Protein AF-A0A9D6UUM4-F1 (afdb_monomer_lite)

Foldseek 3Di:
DPPDPDPDPPDPDDPPPDDPDDPFDLVLLLVQLLVQLVLLCVQPPSPVLSVVSVVCSVCVVVCVVPLVVVLVVLVVSLVVLLVVLVVPDDPVNVVVLVVVLCVVCVVVVVPDDPVVSVVVSVVSSSVVSCVVRVHDRNGSVPRD

Secondary structure (DSSP, 8-state):
---SSSSS--S---------S-SS-HHHHHHHHHHHHHHHHHSTT-HHHHHHHHHHHHTHHHHTTSHHHHHHHHHHHHHHHHHHHHHT--HHHHHHHHHHHHHHHTTTTTTS-HHHHHHHHHHHHHHHHHHHTTPPP-SGGG--

Structure (mmCIF, N/CA/C/O backbone):
data_AF-A0A9D6UUM4-F1
#
_entry.id   AF-A0A9D6UUM4-F1
#
loop_
_atom_site.group_PDB
_atom_site.id
_atom_site.type_symbol
_atom_site.label_atom_id
_atom_site.label_alt_id
_atom_site.label_comp_id
_atom_site.label_asym_id
_atom_site.label_entity_id
_atom_site.label_seq_id
_atom_site.pdbx_PDB_ins_code
_atom_site.Cartn_x
_atom_site.Cartn_y
_atom_site.Cartn_z
_atom_site.occupancy
_atom_site.B_iso_or_equiv
_atom_site.auth_seq_id
_atom_site.auth_comp_id
_atom_site.auth_asym_id
_atom_site.auth_atom_id
_atom_site.pdbx_PDB_model_num
ATOM 1 N N . MET A 1 1 ? 28.857 37.166 6.378 1.00 43.59 1 MET A N 1
ATOM 2 C CA . MET A 1 1 ? 28.324 35.805 6.593 1.00 43.59 1 MET A CA 1
ATOM 3 C C . MET A 1 1 ? 26.856 35.936 6.952 1.00 43.59 1 MET A C 1
ATOM 5 O O . MET A 1 1 ? 26.559 36.293 8.083 1.00 43.59 1 MET A O 1
ATOM 9 N N . LYS A 1 2 ? 25.954 35.838 5.971 1.00 46.12 2 LYS A N 1
ATOM 10 C CA . LYS A 1 2 ? 24.531 36.143 6.182 1.00 46.12 2 LYS A CA 1
ATOM 11 C C . LYS A 1 2 ? 23.643 35.487 5.117 1.00 46.12 2 LYS A C 1
ATOM 13 O O . LYS A 1 2 ? 22.805 36.157 4.543 1.00 46.12 2 LYS A O 1
ATOM 18 N N . GLU A 1 3 ? 23.872 34.212 4.795 1.00 39.69 3 GLU A N 1
ATOM 19 C CA . GLU A 1 3 ? 23.159 33.532 3.692 1.00 39.69 3 GLU A CA 1
ATOM 20 C C . GLU A 1 3 ? 22.967 32.021 3.947 1.00 39.69 3 GLU A C 1
ATOM 22 O O . GLU A 1 3 ? 23.258 31.199 3.085 1.00 39.69 3 GLU A O 1
ATOM 27 N N . ALA A 1 4 ? 22.509 31.627 5.143 1.00 39.34 4 ALA A N 1
ATOM 28 C CA . ALA A 1 4 ? 22.281 30.210 5.475 1.00 39.34 4 ALA A CA 1
ATOM 29 C C . ALA A 1 4 ? 20.896 29.896 6.082 1.00 39.34 4 ALA A C 1
ATOM 31 O O . ALA A 1 4 ? 20.718 28.830 6.658 1.00 39.34 4 ALA A O 1
ATOM 32 N N . GLU A 1 5 ? 19.902 30.779 5.933 1.00 41.09 5 GLU A N 1
ATOM 33 C CA . GLU A 1 5 ? 18.554 30.588 6.517 1.00 41.09 5 GLU A CA 1
ATOM 34 C C . GLU A 1 5 ? 17.411 30.640 5.483 1.00 41.09 5 GLU A C 1
ATOM 36 O O . GLU A 1 5 ? 16.268 30.930 5.817 1.00 41.09 5 GLU A O 1
ATOM 41 N N . ALA A 1 6 ? 17.687 30.332 4.211 1.00 39.34 6 ALA A N 1
ATOM 42 C CA . ALA A 1 6 ? 16.692 30.436 3.133 1.00 39.34 6 ALA A CA 1
ATOM 43 C C . ALA A 1 6 ? 16.242 29.095 2.515 1.00 39.34 6 ALA A C 1
ATOM 45 O O . ALA A 1 6 ? 15.696 29.095 1.416 1.00 39.34 6 ALA A O 1
ATOM 46 N N . MET A 1 7 ? 16.446 27.947 3.177 1.00 33.78 7 MET A N 1
ATOM 47 C CA . MET A 1 7 ? 16.010 26.640 2.646 1.00 33.78 7 MET A CA 1
ATOM 48 C C . MET A 1 7 ? 15.411 25.731 3.727 1.00 33.78 7 MET A C 1
ATOM 50 O O . MET A 1 7 ? 15.954 24.679 4.040 1.00 33.78 7 MET A O 1
ATOM 54 N N . ALA A 1 8 ? 14.282 26.136 4.309 1.00 37.94 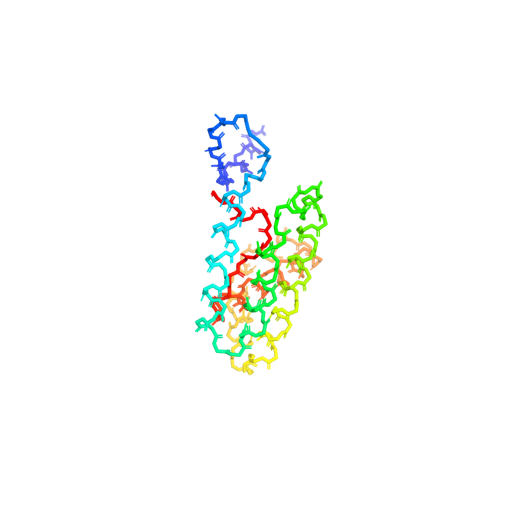8 ALA A N 1
ATOM 55 C CA . ALA A 1 8 ? 13.471 25.260 5.166 1.00 37.94 8 ALA A CA 1
ATOM 56 C C . ALA A 1 8 ? 11.954 25.490 5.011 1.00 37.94 8 ALA A C 1
ATOM 58 O O . ALA A 1 8 ? 11.186 25.133 5.896 1.00 37.94 8 ALA A O 1
ATOM 59 N N . ASN A 1 9 ? 11.504 26.094 3.902 1.00 37.88 9 ASN A N 1
ATOM 60 C CA . ASN A 1 9 ? 10.093 26.445 3.712 1.00 37.88 9 ASN A CA 1
ATOM 61 C C . ASN A 1 9 ? 9.529 25.956 2.370 1.00 37.88 9 ASN A C 1
ATOM 63 O O . ASN A 1 9 ? 9.168 26.752 1.511 1.00 37.88 9 ASN A O 1
ATOM 67 N N . THR A 1 10 ? 9.490 24.639 2.175 1.00 39.19 10 THR A N 1
ATOM 68 C CA . THR A 1 10 ? 8.660 23.970 1.148 1.00 39.19 10 THR A CA 1
ATOM 69 C C . THR A 1 10 ? 8.278 22.562 1.614 1.00 39.19 10 THR A C 1
ATOM 71 O O . THR A 1 10 ? 8.359 21.585 0.877 1.00 39.19 10 THR A O 1
ATOM 74 N N . LEU A 1 11 ? 7.847 22.444 2.869 1.00 41.34 11 LEU A N 1
ATOM 75 C CA . LEU A 1 11 ? 6.998 21.325 3.264 1.00 41.34 11 LEU A CA 1
ATOM 76 C C . LEU A 1 11 ? 5.553 21.816 3.123 1.00 41.34 11 LEU A C 1
ATOM 78 O O . LEU A 1 11 ? 5.242 22.879 3.666 1.00 41.34 11 LEU A O 1
ATOM 82 N N . PRO A 1 12 ? 4.675 21.129 2.375 1.00 40.38 12 PRO A N 1
ATOM 83 C CA . PRO A 1 12 ? 3.262 21.466 2.396 1.00 40.38 12 PRO A CA 1
ATOM 84 C C . PRO A 1 12 ? 2.752 21.279 3.828 1.00 40.38 12 PRO A C 1
ATOM 86 O O . PRO A 1 12 ? 2.729 20.165 4.345 1.00 40.38 12 PRO A O 1
ATOM 89 N N . SER A 1 13 ? 2.379 22.381 4.478 1.00 39.91 13 SER A N 1
ATOM 90 C CA . SER A 1 13 ? 1.632 22.359 5.732 1.00 39.91 13 SER A CA 1
ATOM 91 C C . SER A 1 13 ? 0.278 21.699 5.482 1.00 39.91 13 SER A C 1
ATOM 93 O O . SER A 1 13 ? -0.507 22.248 4.702 1.00 39.91 13 SER A O 1
ATOM 95 N N . PRO A 1 14 ? -0.070 20.591 6.152 1.00 44.88 14 PRO A N 1
ATOM 96 C CA . PRO A 1 14 ? -1.464 20.232 6.255 1.00 44.88 14 PRO A CA 1
ATOM 97 C C . PRO A 1 14 ? -2.100 21.196 7.260 1.00 44.88 14 PRO A C 1
ATOM 99 O O . PRO A 1 14 ? -1.831 21.171 8.462 1.00 44.88 14 PRO A O 1
ATOM 102 N N . ALA A 1 15 ? -2.921 22.107 6.746 1.00 43.00 15 ALA A N 1
ATOM 103 C CA . ALA A 1 15 ? -3.835 22.888 7.557 1.00 43.00 15 ALA A CA 1
ATOM 104 C C . ALA A 1 15 ? -4.904 21.943 8.132 1.00 43.00 15 ALA A C 1
ATOM 106 O O . ALA A 1 15 ? -5.996 21.817 7.586 1.00 43.00 15 ALA A O 1
ATOM 107 N N . HIS A 1 16 ? -4.588 21.252 9.227 1.00 45.94 16 HIS A N 1
ATOM 108 C CA . HIS A 1 16 ? -5.582 20.504 9.987 1.00 45.94 16 HIS A CA 1
ATOM 109 C C . HIS A 1 16 ? -6.300 21.456 10.942 1.00 45.94 16 HIS A C 1
ATOM 111 O O . HIS A 1 16 ? -5.884 21.711 12.075 1.00 45.94 16 HIS A O 1
ATOM 117 N N . SER A 1 17 ? -7.404 22.008 10.448 1.00 46.34 17 SER A N 1
ATOM 118 C CA . SER A 1 17 ? -8.411 22.684 11.254 1.00 46.34 17 SER A CA 1
ATOM 119 C C . SER A 1 17 ? -9.015 21.700 12.259 1.00 46.34 17 SER A C 1
ATOM 121 O O . SER A 1 17 ? -9.874 20.890 11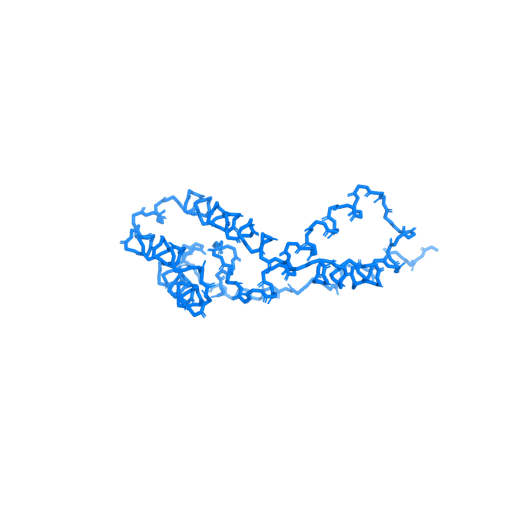.941 1.00 46.34 17 SER A O 1
ATOM 123 N N . ARG A 1 18 ? -8.503 21.792 13.484 1.00 46.72 18 ARG A N 1
ATOM 124 C CA . ARG A 1 18 ? -9.089 21.465 14.790 1.00 46.72 18 ARG A CA 1
ATOM 125 C C . ARG A 1 18 ? -10.570 21.029 14.774 1.00 46.72 18 ARG A C 1
ATOM 127 O O . ARG A 1 18 ? -11.466 21.864 14.861 1.00 46.72 18 ARG A O 1
ATOM 134 N N . ALA A 1 19 ? -10.802 19.722 14.847 1.00 40.47 19 ALA A N 1
ATOM 135 C CA . ALA A 1 19 ? -11.951 19.139 15.535 1.00 40.47 19 ALA A CA 1
ATOM 136 C C . ALA A 1 19 ? -11.397 18.149 16.566 1.00 40.47 19 ALA A C 1
ATOM 138 O O . ALA A 1 19 ? -10.608 17.272 16.229 1.00 40.47 19 ALA A O 1
ATOM 139 N N . GLN A 1 20 ? -11.733 18.346 17.840 1.00 44.28 20 GLN A N 1
ATOM 140 C CA . GLN A 1 20 ? -11.359 17.423 18.910 1.00 44.28 20 GLN A CA 1
ATOM 141 C C . GLN A 1 20 ? -12.187 16.142 18.750 1.00 44.28 20 GLN A C 1
ATOM 143 O O . GLN A 1 20 ? -13.305 16.051 19.245 1.00 44.28 20 GLN A O 1
ATOM 148 N N . GLY A 1 21 ? -11.642 15.191 18.003 1.00 47.56 21 GLY A N 1
ATOM 149 C CA . GLY A 1 21 ? -12.107 13.819 17.856 1.00 47.56 21 GLY A CA 1
ATOM 150 C C . GLY A 1 21 ? -10.887 12.902 17.879 1.00 47.56 21 GLY A C 1
ATOM 151 O O . GLY A 1 21 ? -9.758 13.383 17.761 1.00 47.56 21 GLY A O 1
ATOM 152 N N . SER A 1 22 ? -11.097 11.602 18.085 1.00 55.84 22 SER A N 1
ATOM 153 C CA . SER A 1 22 ? -10.032 10.596 17.969 1.00 55.84 22 SER A CA 1
ATOM 154 C C . SER A 1 22 ? -9.195 10.864 16.703 1.00 55.84 22 SER A C 1
ATOM 156 O O . SER A 1 22 ? -9.795 11.217 15.683 1.00 55.84 22 SER A O 1
ATOM 158 N N . PRO A 1 23 ? -7.852 10.724 16.726 1.00 72.00 23 PRO A N 1
ATOM 159 C CA . PRO A 1 23 ? -6.995 11.034 15.572 1.00 72.00 23 PRO A CA 1
ATOM 160 C C . PRO A 1 23 ? -7.406 10.286 14.294 1.00 72.00 23 PRO A C 1
ATOM 162 O O . PRO A 1 23 ? -7.095 10.737 13.197 1.00 72.00 23 PRO A O 1
ATOM 165 N N . PHE A 1 24 ? -8.159 9.193 14.442 1.00 82.00 24 PHE A N 1
ATOM 166 C CA . PHE A 1 24 ? -8.760 8.424 13.363 1.00 82.00 24 PHE A CA 1
ATOM 167 C C . PHE A 1 24 ? -10.264 8.225 13.637 1.00 82.00 24 PHE A C 1
ATOM 169 O O . PHE A 1 24 ? -10.636 7.298 14.360 1.00 82.00 24 PHE A O 1
ATOM 176 N N . PRO A 1 25 ? -11.155 9.098 13.126 1.00 88.88 25 PRO A N 1
ATOM 177 C CA . PRO A 1 25 ? -12.598 8.896 13.234 1.00 88.88 25 PRO A CA 1
ATOM 178 C C . PRO A 1 25 ? -13.017 7.616 12.503 1.00 88.88 25 PRO A C 1
ATOM 180 O O . PRO A 1 25 ? -12.610 7.409 11.361 1.00 88.88 25 PRO A O 1
ATOM 183 N N . LEU A 1 26 ? -13.865 6.794 13.132 1.00 89.75 26 LEU A N 1
ATOM 184 C CA . LEU A 1 26 ? -14.354 5.524 12.574 1.00 89.75 26 LEU A CA 1
ATOM 185 C C . LEU A 1 26 ? -14.871 5.673 11.137 1.00 89.75 26 LEU A C 1
ATOM 187 O O . LEU A 1 26 ? -14.443 4.943 10.249 1.00 89.75 26 LEU A O 1
ATOM 191 N N . GLU A 1 27 ? -15.734 6.661 10.906 1.00 90.56 27 GLU A N 1
ATOM 192 C CA . GLU A 1 27 ? -16.328 6.940 9.593 1.00 90.56 27 GLU A CA 1
ATOM 193 C C . GLU A 1 27 ? -15.260 7.276 8.539 1.00 90.56 27 GLU A C 1
ATOM 195 O O . GLU A 1 27 ? -15.321 6.798 7.407 1.00 90.56 27 GLU A O 1
ATOM 200 N N . SER A 1 28 ? -14.241 8.060 8.913 1.00 91.44 28 SER A N 1
ATOM 201 C CA . SER A 1 28 ? -13.137 8.427 8.018 1.00 91.44 28 SER A CA 1
ATOM 202 C C . SER A 1 28 ? -12.261 7.224 7.674 1.00 91.44 28 SER A C 1
ATOM 204 O O . SER A 1 28 ? -11.864 7.067 6.519 1.00 91.44 28 SER A O 1
ATOM 206 N N . VAL A 1 29 ? -11.982 6.363 8.658 1.00 92.38 29 VAL A N 1
ATOM 207 C CA . VAL A 1 29 ? -11.208 5.127 8.471 1.00 92.38 29 VAL A CA 1
ATOM 208 C C . VAL A 1 29 ? -11.977 4.170 7.565 1.00 92.38 29 VAL A C 1
ATOM 210 O O . VAL A 1 29 ? -11.434 3.716 6.561 1.00 92.38 29 VAL A O 1
ATOM 213 N N . ARG A 1 30 ? -13.257 3.922 7.865 1.00 94.06 30 ARG A N 1
ATOM 214 C CA . ARG A 1 30 ? -14.142 3.070 7.063 1.00 94.06 30 ARG A CA 1
ATOM 215 C C . ARG A 1 30 ? -14.206 3.561 5.616 1.00 94.06 30 ARG A C 1
ATOM 217 O O . ARG A 1 30 ? -13.889 2.799 4.710 1.00 94.06 30 ARG A O 1
ATOM 224 N N . ALA A 1 31 ? -14.488 4.846 5.397 1.00 94.06 31 ALA A N 1
ATOM 225 C CA . ALA A 1 31 ? -14.552 5.425 4.055 1.00 94.06 31 ALA A CA 1
ATOM 226 C C . ALA A 1 31 ? -13.209 5.353 3.303 1.00 94.06 31 ALA A C 1
ATOM 228 O O . ALA A 1 31 ? -13.184 5.170 2.084 1.00 94.06 31 ALA A O 1
ATOM 229 N N . HIS A 1 32 ? -12.078 5.508 4.000 1.00 93.81 32 HIS A N 1
ATOM 230 C CA . HIS A 1 32 ? -10.752 5.344 3.402 1.00 93.81 32 HIS A CA 1
ATOM 231 C C . HIS A 1 32 ? -10.525 3.900 2.934 1.00 93.81 32 HIS A C 1
ATOM 233 O O . HIS A 1 32 ? -10.162 3.689 1.775 1.00 93.81 32 HIS A O 1
ATOM 239 N N . LEU A 1 33 ? -10.806 2.919 3.795 1.00 94.12 33 LEU A N 1
ATOM 240 C CA . LEU A 1 33 ? -10.658 1.501 3.473 1.00 94.12 33 LEU A CA 1
ATOM 241 C C . LEU A 1 33 ? -11.629 1.052 2.373 1.00 94.12 33 LEU A C 1
ATOM 243 O O . LEU A 1 33 ? -11.233 0.298 1.491 1.00 94.12 33 LEU A O 1
ATOM 247 N N . GLU A 1 34 ? -12.868 1.549 2.358 1.00 95.38 34 GLU A N 1
ATOM 248 C CA . GLU A 1 34 ? -13.849 1.255 1.303 1.00 95.38 34 GLU A CA 1
ATOM 249 C C . GLU A 1 34 ? -13.380 1.757 -0.067 1.00 95.38 34 GLU A C 1
ATOM 251 O O . GLU A 1 34 ? -13.435 1.020 -1.056 1.00 95.38 34 GLU A O 1
ATOM 256 N N . ARG A 1 35 ? -12.852 2.989 -0.133 1.00 94.69 35 ARG A N 1
ATOM 257 C CA . ARG A 1 35 ? -12.247 3.525 -1.363 1.00 94.69 35 ARG A CA 1
ATOM 258 C C . ARG A 1 35 ? -11.056 2.688 -1.811 1.00 94.69 35 ARG A C 1
ATOM 260 O O . ARG A 1 35 ? -10.918 2.419 -3.004 1.00 94.69 35 ARG A O 1
ATOM 267 N N . ALA A 1 36 ? -10.213 2.264 -0.872 1.00 93.62 36 ALA A N 1
ATOM 268 C CA . ALA A 1 36 ? -9.076 1.415 -1.182 1.00 93.62 36 ALA A CA 1
ATOM 269 C C . ALA A 1 36 ? -9.512 0.033 -1.694 1.00 93.62 36 ALA A C 1
ATOM 271 O O . ALA A 1 36 ? -9.033 -0.407 -2.735 1.00 93.62 36 ALA A O 1
ATOM 272 N N . ALA A 1 37 ? -10.474 -0.621 -1.041 1.00 94.81 37 ALA A N 1
ATOM 273 C CA . ALA A 1 37 ? -11.022 -1.898 -1.490 1.00 94.81 37 ALA A CA 1
ATOM 274 C C . ALA A 1 37 ? -11.650 -1.787 -2.889 1.00 94.81 37 ALA A C 1
ATOM 276 O O . ALA A 1 37 ? -11.459 -2.669 -3.723 1.00 94.81 37 ALA A O 1
ATOM 277 N N . ALA A 1 38 ? -12.360 -0.693 -3.184 1.00 94.00 38 ALA A N 1
ATOM 278 C CA . ALA A 1 38 ? -12.909 -0.442 -4.515 1.00 94.00 38 ALA A CA 1
ATOM 279 C C . ALA A 1 38 ? -11.810 -0.282 -5.580 1.00 94.00 38 ALA A C 1
ATOM 281 O O . ALA A 1 38 ? -11.913 -0.870 -6.657 1.00 94.00 38 ALA A O 1
ATOM 282 N N . ALA A 1 39 ? -10.740 0.459 -5.273 1.00 92.50 39 ALA A N 1
ATOM 283 C CA . ALA A 1 39 ? -9.591 0.598 -6.166 1.00 92.50 39 ALA A CA 1
ATOM 284 C C . ALA A 1 39 ? -8.880 -0.747 -6.400 1.00 92.50 39 ALA A C 1
ATOM 286 O O . ALA A 1 39 ? -8.542 -1.066 -7.537 1.00 92.50 39 ALA A O 1
ATOM 287 N N . LEU A 1 40 ? -8.727 -1.570 -5.356 1.00 93.69 40 LEU A N 1
ATOM 288 C CA . LEU A 1 40 ? -8.142 -2.909 -5.469 1.00 93.69 40 LEU A CA 1
ATOM 289 C C . LEU A 1 40 ? -9.002 -3.856 -6.309 1.00 93.69 40 LEU A C 1
ATOM 291 O O . LEU A 1 40 ? -8.453 -4.590 -7.119 1.00 93.69 40 LEU A O 1
ATOM 295 N N . ARG A 1 41 ? -10.337 -3.803 -6.198 1.00 93.19 41 ARG A N 1
ATOM 296 C CA . ARG A 1 41 ? -11.235 -4.591 -7.069 1.00 93.19 41 ARG A CA 1
ATOM 297 C C . ARG A 1 41 ? -11.140 -4.193 -8.538 1.00 93.19 41 ARG A C 1
ATOM 299 O O . ARG A 1 41 ? -11.355 -5.028 -9.409 1.00 93.19 41 ARG A O 1
ATOM 306 N N . ALA A 1 42 ? -10.860 -2.923 -8.818 1.00 90.56 42 ALA A N 1
ATOM 307 C CA . ALA A 1 42 ? -10.661 -2.442 -10.181 1.00 90.56 42 ALA A CA 1
ATOM 308 C C . ALA A 1 42 ? -9.270 -2.797 -10.740 1.00 90.56 42 ALA A C 1
ATOM 310 O O . ALA A 1 42 ? -9.079 -2.763 -11.957 1.00 90.56 42 ALA A O 1
ATOM 311 N N . ALA A 1 43 ? -8.307 -3.132 -9.875 1.00 88.75 43 ALA A N 1
ATOM 312 C CA . ALA A 1 43 ? -6.955 -3.509 -10.258 1.00 88.75 43 ALA A CA 1
ATOM 313 C C . ALA A 1 43 ? -6.868 -5.034 -10.489 1.00 88.75 43 ALA A C 1
ATOM 315 O O . ALA A 1 43 ? -7.004 -5.810 -9.541 1.00 88.75 43 ALA A O 1
ATOM 316 N N . PRO A 1 44 ? -6.614 -5.499 -11.727 1.00 88.19 44 PRO A N 1
ATOM 317 C CA . PRO A 1 44 ? -6.623 -6.926 -12.034 1.00 88.19 44 PRO A CA 1
ATOM 318 C C . PRO A 1 44 ? -5.548 -7.675 -11.244 1.00 88.19 44 PRO A C 1
ATOM 320 O O . PRO A 1 44 ? -4.380 -7.276 -11.225 1.00 88.19 44 PRO A O 1
ATOM 323 N N . GLY A 1 45 ? -5.920 -8.788 -10.616 1.00 89.44 45 GLY A N 1
ATOM 324 C CA . GLY A 1 45 ? -5.013 -9.613 -9.824 1.00 89.44 45 GLY A CA 1
ATOM 325 C C . GLY A 1 45 ? -4.717 -9.076 -8.415 1.00 89.44 45 GLY A C 1
ATOM 326 O O . GLY A 1 45 ? -3.730 -9.517 -7.824 1.00 89.44 45 GLY A O 1
ATOM 327 N N . PHE A 1 46 ? -5.488 -8.109 -7.911 1.00 93.06 46 PHE A N 1
ATOM 328 C CA . PHE A 1 46 ? -5.445 -7.638 -6.519 1.00 93.06 46 PHE A CA 1
ATOM 329 C C . PHE A 1 46 ? -6.759 -7.910 -5.759 1.00 93.06 46 PHE A C 1
ATOM 331 O O . PHE A 1 46 ? -6.979 -7.363 -4.677 1.00 93.06 46 PHE A O 1
ATOM 338 N N . GLU A 1 47 ? -7.619 -8.775 -6.296 1.00 92.75 47 GLU A N 1
ATOM 339 C CA . GLU A 1 47 ? -8.944 -9.100 -5.764 1.00 92.75 47 GLU A CA 1
ATOM 340 C C . GLU A 1 47 ? -8.856 -9.661 -4.336 1.00 92.75 47 GLU A C 1
ATOM 342 O O . GLU A 1 47 ? -9.550 -9.174 -3.445 1.00 92.75 47 GLU A O 1
ATOM 347 N N . ASP A 1 48 ? -7.908 -10.571 -4.078 1.00 94.00 48 ASP A N 1
ATOM 348 C CA . ASP A 1 48 ? -7.676 -11.147 -2.744 1.00 94.00 48 ASP A CA 1
ATOM 349 C C . ASP A 1 48 ? -7.329 -10.082 -1.684 1.00 94.00 48 ASP A C 1
ATOM 351 O O . ASP A 1 48 ? -7.686 -10.199 -0.506 1.00 94.00 48 ASP A O 1
ATOM 355 N N . PHE A 1 49 ? -6.635 -9.011 -2.087 1.00 94.38 49 PHE A N 1
ATOM 356 C CA . PHE A 1 49 ? -6.341 -7.890 -1.192 1.00 94.38 49 PHE A CA 1
ATOM 357 C C . PHE A 1 49 ? -7.582 -7.045 -0.941 1.00 94.38 49 PHE A C 1
ATOM 359 O O . PHE A 1 49 ? -7.771 -6.575 0.179 1.00 94.38 49 PHE A O 1
ATOM 366 N N . ALA A 1 50 ? -8.447 -6.874 -1.942 1.00 9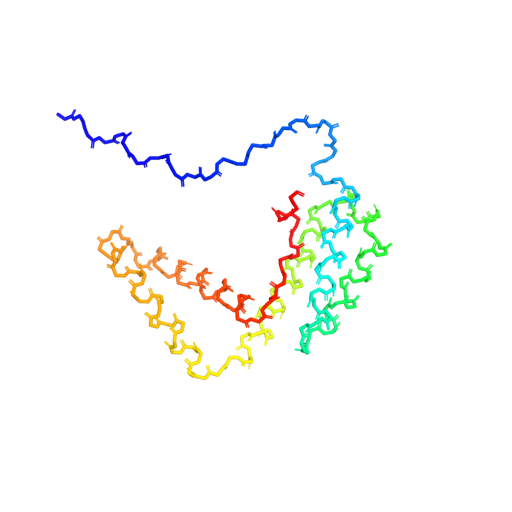4.62 50 ALA A N 1
ATOM 367 C CA . ALA A 1 50 ? -9.707 -6.175 -1.749 1.00 94.62 50 ALA A CA 1
ATOM 368 C C . ALA A 1 50 ? -10.626 -6.911 -0.765 1.00 94.62 50 ALA A C 1
ATOM 370 O O . ALA A 1 50 ? -11.266 -6.267 0.070 1.00 94.62 50 ALA A O 1
ATOM 371 N N . ASP A 1 51 ? -10.664 -8.242 -0.827 1.00 95.62 51 ASP A N 1
ATOM 372 C CA . ASP A 1 51 ? -11.414 -9.065 0.123 1.00 95.62 51 ASP A CA 1
ATOM 373 C C . ASP A 1 51 ? -10.794 -9.014 1.523 1.00 95.62 51 ASP A C 1
ATOM 375 O O . ASP A 1 51 ? -11.508 -8.816 2.504 1.00 95.62 51 ASP A O 1
ATOM 379 N N . SER A 1 52 ? -9.461 -9.044 1.623 1.00 95.38 52 SER A N 1
ATOM 380 C CA . SER A 1 52 ? -8.751 -8.857 2.898 1.00 95.38 52 SER A CA 1
ATOM 381 C C . SER A 1 52 ? -9.043 -7.496 3.541 1.00 95.38 52 SER A C 1
ATOM 383 O O . SER A 1 52 ? -9.257 -7.410 4.747 1.00 95.38 52 SER A O 1
ATOM 385 N N . VAL A 1 53 ? -9.076 -6.417 2.752 1.00 95.06 53 VAL A N 1
ATOM 386 C CA . VAL A 1 53 ? -9.455 -5.081 3.244 1.00 95.06 53 VAL A CA 1
ATOM 387 C C . VAL A 1 53 ? -10.937 -5.042 3.621 1.00 95.06 53 VAL A C 1
ATOM 389 O O . VAL A 1 53 ? -11.299 -4.366 4.579 1.00 95.06 53 VAL A O 1
ATOM 392 N N . SER A 1 54 ? -11.792 -5.795 2.927 1.00 95.69 54 SER A N 1
ATOM 393 C CA . SER A 1 54 ? -13.219 -5.885 3.256 1.00 95.69 54 SER A CA 1
ATOM 394 C C . SER A 1 54 ? -13.461 -6.572 4.606 1.00 95.69 54 SER A C 1
ATOM 396 O O . SER A 1 54 ? -14.228 -6.036 5.399 1.00 95.69 54 SER A O 1
ATOM 398 N N . ASP A 1 55 ? -12.731 -7.647 4.932 1.00 95.50 55 ASP A N 1
ATOM 399 C CA . ASP A 1 55 ? -12.756 -8.259 6.280 1.00 95.50 55 ASP A CA 1
ATOM 400 C C . ASP A 1 55 ? -12.329 -7.255 7.365 1.00 95.50 55 ASP A C 1
ATOM 402 O O . ASP A 1 55 ? -12.939 -7.162 8.433 1.00 95.50 55 ASP A O 1
ATOM 406 N N . LEU A 1 56 ? -11.304 -6.441 7.078 1.00 93.69 56 LEU A N 1
ATOM 407 C CA . LEU A 1 56 ? -10.860 -5.396 8.003 1.00 93.69 56 LEU A CA 1
ATOM 408 C C . LEU A 1 56 ? -11.922 -4.309 8.204 1.00 93.69 56 LEU A C 1
ATOM 410 O O . LEU A 1 56 ? -12.054 -3.817 9.321 1.00 93.69 56 LEU A O 1
ATOM 414 N N . ILE A 1 57 ? -12.684 -3.950 7.164 1.00 94.31 57 ILE A N 1
ATOM 415 C CA . ILE A 1 57 ? -13.793 -2.986 7.254 1.00 94.31 57 ILE A CA 1
ATOM 416 C C . ILE A 1 57 ? -14.909 -3.512 8.160 1.00 94.31 57 ILE A C 1
ATOM 418 O O . ILE A 1 57 ? -15.454 -2.746 8.953 1.00 94.31 57 ILE A O 1
ATOM 422 N N . GLU A 1 58 ? -15.248 -4.800 8.085 1.00 94.62 58 GLU A N 1
ATOM 423 C CA . GLU A 1 58 ? -16.283 -5.395 8.946 1.00 94.62 58 GLU A CA 1
ATOM 424 C C . GLU A 1 58 ? -15.897 -5.366 10.429 1.00 94.62 58 GLU A C 1
ATOM 426 O O . GLU A 1 58 ? -16.759 -5.261 11.297 1.00 94.62 58 GLU A O 1
ATOM 431 N N . ARG A 1 59 ? -14.594 -5.401 10.719 1.00 93.69 59 ARG A N 1
ATOM 432 C CA . ARG A 1 59 ? -14.033 -5.471 12.077 1.00 93.69 59 ARG A CA 1
ATOM 433 C C . ARG A 1 59 ? -13.409 -4.154 12.535 1.00 93.69 59 ARG A C 1
ATOM 435 O O . ARG A 1 59 ? -12.780 -4.103 13.590 1.00 93.69 59 ARG A O 1
ATOM 442 N N . VAL A 1 60 ? -13.542 -3.090 11.743 1.00 91.75 60 VAL A N 1
ATOM 443 C CA . VAL A 1 60 ? -12.823 -1.823 11.948 1.00 91.75 60 VAL A CA 1
ATOM 444 C C . VAL A 1 60 ? -13.185 -1.160 13.278 1.00 91.75 60 VAL A C 1
ATOM 446 O O . VAL A 1 60 ? -12.332 -0.534 13.896 1.00 91.75 60 VAL A O 1
ATOM 449 N N . GLU A 1 61 ? -14.422 -1.340 13.746 1.00 90.69 61 GLU A N 1
ATOM 450 C CA . GLU A 1 61 ? -14.897 -0.819 15.033 1.00 90.69 61 GLU A CA 1
ATOM 451 C C . GLU A 1 61 ? -14.129 -1.427 16.207 1.00 90.69 61 GLU A C 1
ATOM 453 O O . GLU A 1 61 ? -13.637 -0.694 17.065 1.00 90.69 61 GLU A O 1
ATOM 458 N N . ASP A 1 62 ? -13.938 -2.747 16.199 1.00 91.06 62 ASP A N 1
ATOM 459 C CA . ASP A 1 62 ? -13.148 -3.439 17.216 1.00 91.06 62 ASP A CA 1
ATOM 460 C C . ASP A 1 62 ? -11.657 -3.095 17.089 1.00 91.06 62 ASP A C 1
ATOM 462 O O . ASP A 1 62 ? -10.987 -2.815 18.084 1.00 91.06 62 ASP A O 1
ATOM 466 N N . LEU A 1 63 ? -11.137 -3.072 15.856 1.00 89.12 63 LEU A N 1
ATOM 467 C CA . LEU A 1 63 ? -9.717 -2.843 15.568 1.00 89.12 63 LEU A CA 1
ATOM 468 C C . LEU A 1 63 ? -9.261 -1.411 15.849 1.00 89.12 63 LEU A C 1
ATOM 470 O O . LEU A 1 63 ? -8.097 -1.201 16.171 1.00 89.12 63 LEU A O 1
ATOM 474 N N . LEU A 1 64 ? -10.159 -0.428 15.788 1.00 88.06 64 LEU A N 1
ATOM 475 C CA . LEU A 1 64 ? -9.853 0.948 16.179 1.00 88.06 64 LEU A CA 1
ATOM 476 C C . LEU A 1 64 ? -9.664 1.124 17.690 1.00 88.06 64 LEU A C 1
ATOM 478 O O . LEU A 1 64 ? -9.211 2.189 18.111 1.00 88.06 64 LEU A O 1
ATOM 482 N N . SER A 1 65 ? -9.940 0.096 18.500 1.00 89.38 65 SER A N 1
ATOM 483 C CA . SER A 1 65 ? -9.513 0.077 19.905 1.00 89.38 65 SER A CA 1
ATOM 484 C C . SER A 1 65 ? -7.983 0.096 20.040 1.00 89.38 65 SER A C 1
ATOM 486 O O . SER A 1 65 ? -7.474 0.651 21.013 1.00 89.38 65 SER A O 1
ATOM 488 N N . ASP A 1 66 ? -7.257 -0.448 19.051 1.00 90.25 66 ASP A N 1
ATOM 489 C CA . ASP A 1 66 ? -5.803 -0.313 18.892 1.00 90.25 66 ASP A CA 1
ATOM 490 C C . ASP A 1 66 ? -5.454 0.134 17.453 1.00 90.25 66 ASP A C 1
ATOM 492 O O . ASP A 1 66 ? -5.153 -0.682 16.571 1.00 90.25 66 ASP A O 1
ATOM 496 N N . PRO A 1 67 ? -5.462 1.454 17.189 1.00 88.50 67 PRO A N 1
ATOM 497 C CA . PRO A 1 67 ? -5.159 1.993 15.866 1.00 88.50 67 PRO A CA 1
ATOM 498 C C . PRO A 1 67 ? -3.749 1.654 15.372 1.00 88.50 67 PRO A C 1
ATOM 500 O O . PRO A 1 67 ? -3.522 1.597 14.165 1.00 88.50 67 PRO A O 1
ATOM 503 N N . GLN A 1 68 ? -2.794 1.435 16.282 1.00 89.94 68 GLN A N 1
ATOM 504 C CA . GLN A 1 68 ? -1.426 1.085 15.912 1.00 89.94 68 GLN A CA 1
ATOM 505 C C . GLN A 1 68 ? -1.367 -0.351 15.387 1.00 89.94 68 GLN A C 1
ATOM 507 O O . GLN A 1 68 ? -0.642 -0.636 14.432 1.00 89.94 68 GLN A O 1
ATOM 512 N N . GLU A 1 69 ? -2.111 -1.272 15.995 1.00 91.19 69 GLU A N 1
ATOM 513 C CA . GLU A 1 69 ? -2.234 -2.636 15.486 1.00 91.19 69 GLU A CA 1
ATOM 514 C C . GLU A 1 69 ? -2.944 -2.664 14.125 1.00 91.19 69 GLU A C 1
ATOM 516 O O . GLU A 1 69 ? -2.485 -3.349 13.205 1.00 91.19 69 GLU A O 1
ATOM 521 N N . LEU A 1 70 ? -4.015 -1.879 13.963 1.00 91.56 70 LEU A N 1
ATOM 522 C CA . LEU A 1 70 ? -4.703 -1.735 12.679 1.00 91.56 70 LEU A CA 1
ATOM 523 C C . LEU A 1 70 ? -3.751 -1.221 11.587 1.00 91.56 70 LEU A C 1
ATOM 525 O O . LEU A 1 70 ? -3.657 -1.837 10.525 1.00 91.56 70 LEU A O 1
ATOM 529 N N . ASP A 1 71 ? -2.999 -0.150 11.851 1.00 92.50 71 ASP A N 1
ATOM 530 C CA . ASP A 1 71 ? -2.041 0.404 10.887 1.00 92.50 71 ASP A CA 1
ATOM 531 C C . ASP A 1 71 ? -0.917 -0.584 10.534 1.00 92.50 71 ASP A C 1
ATOM 533 O O . ASP A 1 71 ? -0.552 -0.715 9.365 1.00 92.50 71 ASP A O 1
ATOM 537 N N . GLN A 1 72 ? -0.417 -1.359 11.502 1.00 92.81 72 GLN A N 1
ATOM 538 C CA . GLN A 1 72 ? 0.575 -2.408 11.237 1.00 92.81 72 GLN A CA 1
ATOM 539 C C . GLN A 1 72 ? 0.027 -3.496 10.307 1.00 92.81 72 GLN A C 1
ATOM 541 O O . GLN A 1 72 ? 0.727 -3.942 9.395 1.00 92.81 72 GLN A O 1
ATOM 546 N N . ARG A 1 73 ? -1.229 -3.918 10.505 1.00 93.50 73 ARG A N 1
ATOM 547 C CA . ARG A 1 73 ? -1.891 -4.897 9.627 1.00 93.50 73 ARG A CA 1
ATOM 548 C C . ARG A 1 73 ? -2.077 -4.341 8.214 1.00 93.50 73 ARG A C 1
ATOM 550 O O . ARG A 1 73 ? -1.808 -5.054 7.248 1.00 93.50 73 ARG A O 1
ATOM 557 N N . LEU A 1 74 ? -2.479 -3.075 8.094 1.00 93.81 74 LEU A N 1
ATOM 558 C CA . LEU A 1 74 ? -2.629 -2.380 6.811 1.00 93.81 74 LEU A CA 1
ATOM 559 C C . LEU A 1 74 ? -1.280 -2.240 6.094 1.00 93.81 74 LEU A C 1
ATOM 561 O O . LEU A 1 74 ? -1.171 -2.605 4.927 1.00 93.81 74 LEU A O 1
ATOM 565 N N . THR A 1 75 ? -0.228 -1.845 6.812 1.00 91.12 75 THR A N 1
ATOM 566 C CA . THR A 1 75 ? 1.145 -1.764 6.288 1.00 91.12 75 THR A CA 1
ATOM 567 C C . THR A 1 75 ? 1.655 -3.131 5.818 1.00 91.12 75 THR A C 1
ATOM 569 O O . THR A 1 75 ? 2.330 -3.240 4.796 1.00 91.12 75 THR A O 1
ATOM 572 N N . ALA A 1 76 ? 1.316 -4.212 6.528 1.00 93.44 76 ALA A N 1
ATOM 573 C CA . ALA A 1 76 ? 1.686 -5.562 6.109 1.00 93.44 76 ALA A CA 1
ATOM 574 C C . ALA A 1 76 ? 0.955 -6.005 4.827 1.00 93.44 76 ALA A C 1
ATOM 576 O O . ALA A 1 76 ? 1.530 -6.733 4.016 1.00 93.44 76 ALA A O 1
ATOM 577 N N . LEU A 1 77 ? -0.300 -5.584 4.628 1.00 94.12 77 LEU A N 1
ATOM 578 C CA . LEU A 1 77 ? -1.012 -5.796 3.363 1.00 94.12 77 LEU A CA 1
ATOM 579 C C . LEU A 1 77 ? -0.382 -4.977 2.233 1.00 94.12 77 LEU A C 1
ATOM 581 O O . LEU A 1 77 ? -0.152 -5.522 1.156 1.00 94.12 77 LEU A O 1
ATOM 585 N N . GLU A 1 78 ? -0.024 -3.722 2.496 1.00 91.62 78 GLU A N 1
ATOM 586 C CA . GLU A 1 78 ? 0.693 -2.864 1.549 1.00 91.62 78 GLU A CA 1
ATOM 587 C C . GLU A 1 78 ? 2.030 -3.473 1.102 1.00 91.62 78 GLU A C 1
ATOM 589 O O . GLU A 1 78 ? 2.331 -3.495 -0.092 1.00 91.62 78 GLU A O 1
ATOM 594 N N . ASP A 1 79 ? 2.836 -4.014 2.018 1.00 90.69 79 ASP A N 1
ATOM 595 C CA . ASP A 1 79 ? 4.115 -4.640 1.651 1.00 90.69 79 ASP A CA 1
ATOM 596 C C . ASP A 1 79 ? 3.909 -5.862 0.736 1.00 90.69 79 ASP A C 1
ATOM 598 O O . ASP A 1 79 ? 4.586 -6.011 -0.286 1.00 90.69 79 ASP A O 1
ATOM 602 N N . LYS A 1 80 ? 2.893 -6.687 1.025 1.00 92.44 80 LYS A N 1
ATOM 603 C CA . LYS A 1 80 ? 2.516 -7.829 0.176 1.00 92.44 80 LYS A CA 1
ATOM 604 C C . LYS A 1 80 ? 2.018 -7.386 -1.201 1.00 92.44 80 LYS A C 1
ATOM 606 O O . LYS A 1 80 ? 2.408 -7.982 -2.207 1.00 92.44 80 LYS A O 1
ATOM 611 N N . ME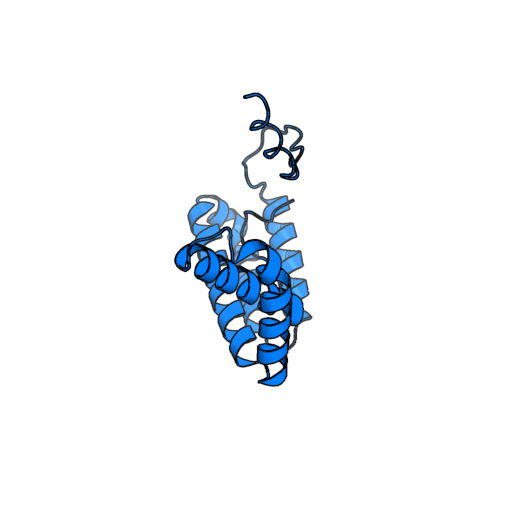T A 1 81 ? 1.198 -6.337 -1.261 1.00 92.31 81 MET A N 1
ATOM 612 C CA . MET A 1 81 ? 0.743 -5.742 -2.521 1.00 92.31 81 MET A CA 1
ATOM 613 C C . MET A 1 81 ? 1.926 -5.218 -3.338 1.00 92.31 81 MET A C 1
ATOM 615 O O . MET A 1 81 ? 2.013 -5.485 -4.534 1.00 92.31 81 MET A O 1
ATOM 619 N N . ALA A 1 82 ? 2.868 -4.526 -2.693 1.00 87.81 82 ALA A N 1
ATOM 620 C CA . ALA A 1 82 ? 4.075 -4.013 -3.331 1.00 87.81 82 ALA A CA 1
ATOM 621 C C . ALA A 1 82 ? 4.942 -5.149 -3.887 1.00 87.81 82 ALA A C 1
ATOM 623 O O . ALA A 1 82 ? 5.453 -5.054 -5.003 1.00 87.81 82 ALA A O 1
ATOM 624 N N . ALA A 1 83 ? 5.095 -6.240 -3.132 1.00 90.25 83 ALA A N 1
ATOM 625 C CA . ALA A 1 83 ? 5.823 -7.419 -3.579 1.00 90.25 83 ALA A CA 1
ATOM 626 C C . ALA A 1 83 ? 5.170 -8.051 -4.817 1.00 90.25 83 ALA A C 1
ATOM 628 O O . ALA A 1 83 ? 5.867 -8.300 -5.800 1.00 90.25 83 ALA A O 1
ATOM 629 N N . LEU A 1 84 ? 3.846 -8.238 -4.815 1.00 90.56 84 LEU A N 1
ATOM 630 C CA . LEU A 1 84 ? 3.114 -8.760 -5.973 1.00 90.56 84 LEU A CA 1
ATOM 631 C C . LEU A 1 84 ? 3.199 -7.822 -7.184 1.00 90.56 84 LEU A C 1
ATOM 633 O O . LEU A 1 84 ? 3.384 -8.265 -8.311 1.00 90.56 84 LEU A O 1
ATOM 637 N N . ALA A 1 85 ? 3.093 -6.517 -6.967 1.00 89.25 85 ALA A N 1
ATOM 638 C CA . ALA A 1 85 ? 3.223 -5.537 -8.035 1.00 89.25 85 ALA A CA 1
ATOM 639 C C . ALA A 1 85 ? 4.626 -5.567 -8.664 1.00 89.25 85 ALA A C 1
ATOM 641 O O . ALA A 1 85 ? 4.760 -5.484 -9.883 1.00 89.25 85 ALA A O 1
ATOM 642 N N . ARG A 1 86 ? 5.677 -5.764 -7.855 1.00 86.56 86 ARG A N 1
ATOM 643 C CA . ARG A 1 86 ? 7.058 -5.909 -8.343 1.00 86.56 86 ARG A CA 1
ATOM 644 C C . ARG A 1 86 ? 7.261 -7.160 -9.193 1.00 86.56 86 ARG A C 1
ATOM 646 O O . ARG A 1 86 ? 8.022 -7.088 -10.150 1.00 86.56 86 ARG A O 1
ATOM 653 N N . THR A 1 87 ? 6.599 -8.280 -8.889 1.00 87.88 87 THR A N 1
ATOM 654 C CA . THR A 1 87 ? 6.725 -9.502 -9.711 1.00 87.88 87 THR A CA 1
ATOM 655 C C . THR A 1 87 ? 6.059 -9.376 -11.079 1.00 87.88 87 THR A C 1
ATOM 657 O O . THR A 1 87 ? 6.316 -10.199 -11.953 1.00 87.88 87 THR A O 1
ATOM 660 N N . ARG A 1 88 ? 5.222 -8.353 -11.278 1.00 85.94 88 ARG A N 1
ATOM 661 C CA . ARG A 1 88 ? 4.521 -8.080 -12.539 1.00 85.94 88 ARG A CA 1
ATOM 662 C C . ARG A 1 88 ? 5.225 -7.062 -13.430 1.00 85.94 88 ARG A C 1
ATOM 664 O O . ARG A 1 88 ? 4.796 -6.873 -14.564 1.00 85.94 88 ARG A O 1
ATOM 671 N N . LEU A 1 89 ? 6.271 -6.402 -12.933 1.00 85.06 89 LEU A N 1
ATOM 672 C CA . LEU A 1 89 ? 7.034 -5.447 -13.730 1.00 85.06 89 LEU A CA 1
ATOM 673 C C . LEU A 1 89 ? 7.825 -6.179 -14.812 1.00 85.06 89 LEU A C 1
ATOM 675 O O . LEU A 1 89 ? 8.511 -7.161 -14.532 1.00 85.06 89 LEU A O 1
ATOM 679 N N . SER A 1 90 ? 7.758 -5.665 -16.038 1.00 84.38 90 SER A N 1
ATOM 680 C CA . SER A 1 90 ? 8.616 -6.144 -17.121 1.00 84.38 90 SER A CA 1
ATOM 681 C C . SER A 1 90 ? 10.026 -5.559 -16.984 1.00 84.38 90 SER A C 1
ATOM 683 O O . SER A 1 90 ? 10.215 -4.504 -16.372 1.00 84.38 90 SER A O 1
ATOM 685 N N . ASP A 1 91 ? 11.023 -6.181 -17.620 1.00 84.25 91 ASP A N 1
ATOM 686 C CA . ASP A 1 91 ? 12.389 -5.634 -17.674 1.00 84.25 91 ASP A CA 1
ATOM 687 C C . ASP A 1 91 ? 12.426 -4.198 -18.234 1.00 84.25 91 ASP A C 1
ATOM 689 O O . ASP A 1 91 ? 13.194 -3.358 -17.758 1.00 84.25 91 ASP A O 1
ATOM 693 N N . ASP A 1 92 ? 11.560 -3.887 -19.208 1.00 86.00 92 ASP A N 1
ATOM 694 C CA . ASP A 1 92 ? 11.445 -2.542 -19.787 1.00 86.00 92 ASP A CA 1
ATOM 695 C C . ASP A 1 92 ? 10.930 -1.518 -18.759 1.00 86.00 92 ASP A C 1
ATOM 697 O O . ASP A 1 92 ? 11.465 -0.411 -18.670 1.00 86.00 92 ASP A O 1
ATOM 701 N N . ASP A 1 93 ? 9.958 -1.896 -17.920 1.00 84.88 93 ASP A N 1
ATOM 702 C CA . ASP A 1 93 ? 9.434 -1.033 -16.854 1.00 84.88 93 ASP A CA 1
ATOM 703 C C . ASP A 1 93 ? 10.515 -0.739 -15.814 1.00 84.88 93 ASP A C 1
ATOM 705 O O . ASP A 1 93 ? 10.729 0.417 -15.439 1.00 84.88 93 ASP A O 1
ATOM 709 N N . LEU A 1 94 ? 11.264 -1.768 -15.404 1.00 81.25 94 LEU A N 1
ATOM 710 C CA . LEU A 1 94 ? 12.386 -1.622 -14.477 1.00 81.25 94 LEU A CA 1
ATOM 711 C C . LEU A 1 94 ? 13.464 -0.691 -15.043 1.00 81.25 94 LEU A C 1
ATOM 713 O O . LEU A 1 94 ? 13.964 0.188 -14.332 1.00 81.25 94 LEU A O 1
ATOM 717 N N . PHE A 1 95 ? 13.802 -0.834 -16.327 1.00 85.44 95 PHE A N 1
ATOM 718 C CA . PHE A 1 95 ? 14.787 0.024 -16.979 1.00 85.44 95 PHE A CA 1
ATOM 719 C C . PHE A 1 95 ? 14.308 1.478 -17.083 1.00 85.44 95 PHE A C 1
ATOM 721 O O . PHE A 1 95 ? 15.069 2.406 -16.785 1.00 85.44 95 PHE A O 1
ATOM 728 N N . ARG A 1 96 ? 13.036 1.698 -17.440 1.00 86.38 96 ARG A N 1
ATOM 729 C CA . ARG A 1 96 ? 12.424 3.036 -17.477 1.00 86.38 96 ARG A CA 1
ATOM 730 C C . ARG A 1 96 ? 12.423 3.693 -16.104 1.00 86.38 96 ARG A C 1
ATOM 732 O O . ARG A 1 96 ? 12.875 4.830 -15.986 1.00 86.38 96 ARG A O 1
ATOM 739 N N . MET A 1 97 ? 11.991 2.973 -15.068 1.00 84.12 97 MET A N 1
ATOM 740 C CA . MET A 1 97 ? 12.004 3.459 -13.685 1.00 84.12 97 MET A CA 1
ATOM 741 C C . MET A 1 97 ? 13.419 3.843 -13.242 1.00 84.12 97 MET A C 1
ATOM 743 O O . MET A 1 97 ? 13.609 4.880 -12.608 1.00 84.12 97 MET A O 1
ATOM 747 N N . ARG A 1 98 ? 14.430 3.043 -13.614 1.00 82.44 98 ARG A N 1
ATOM 748 C CA . ARG A 1 98 ? 15.832 3.321 -13.285 1.00 82.44 98 ARG A CA 1
ATOM 749 C C . ARG A 1 98 ? 16.371 4.559 -13.997 1.00 82.44 98 ARG A C 1
ATOM 751 O O . ARG A 1 98 ? 17.072 5.349 -13.369 1.00 82.44 98 ARG A O 1
ATOM 758 N N . ARG A 1 99 ? 16.057 4.739 -15.284 1.00 86.12 99 ARG A N 1
ATOM 759 C CA . ARG A 1 99 ? 16.454 5.938 -16.041 1.00 86.12 99 ARG A CA 1
ATOM 760 C C . ARG A 1 99 ? 15.800 7.202 -15.503 1.00 86.12 99 ARG A C 1
ATOM 762 O O . ARG A 1 99 ? 16.475 8.223 -15.403 1.00 86.12 99 ARG A O 1
ATOM 769 N N . ASP A 1 100 ? 14.513 7.134 -15.182 1.00 84.44 100 ASP A N 1
ATOM 770 C CA . ASP A 1 100 ? 13.779 8.271 -14.632 1.00 84.44 100 ASP A CA 1
ATOM 771 C C . ASP A 1 100 ? 14.367 8.685 -13.277 1.00 84.44 100 ASP A C 1
ATOM 773 O O . ASP A 1 100 ? 14.688 9.854 -13.060 1.00 84.44 100 ASP A O 1
ATOM 777 N N . LEU A 1 101 ? 14.647 7.700 -12.418 1.00 83.62 101 LEU A N 1
ATOM 778 C CA . LEU A 1 101 ? 15.350 7.918 -11.161 1.00 83.62 101 LEU A CA 1
ATOM 779 C C . LEU A 1 101 ? 16.731 8.555 -11.373 1.00 83.62 101 LEU A C 1
ATOM 781 O O . LEU A 1 101 ? 17.060 9.521 -10.693 1.00 83.62 101 LEU A O 1
ATOM 785 N N . ASP A 1 102 ? 17.548 8.043 -12.297 1.00 82.94 102 ASP A N 1
ATOM 786 C CA . ASP A 1 102 ? 18.889 8.584 -12.562 1.00 82.94 102 ASP A CA 1
ATOM 787 C C . ASP A 1 102 ? 18.830 10.062 -12.983 1.00 82.94 102 ASP A C 1
ATOM 789 O O . ASP A 1 102 ? 19.561 10.891 -12.435 1.00 82.94 102 ASP A O 1
ATOM 793 N N . SER A 1 103 ? 17.877 10.410 -13.854 1.00 84.69 103 SER A N 1
ATOM 794 C CA . SER A 1 103 ? 17.633 11.792 -14.279 1.00 84.69 103 SER A CA 1
ATOM 795 C C . SER A 1 103 ? 17.209 12.696 -13.118 1.00 84.69 103 SER A C 1
ATOM 797 O O . SER A 1 103 ? 17.641 13.847 -13.046 1.00 84.69 103 SER A O 1
ATOM 799 N N . GLN A 1 104 ? 16.377 12.196 -12.199 1.00 81.31 104 GLN A N 1
ATOM 800 C CA . GLN A 1 104 ? 15.935 12.951 -11.022 1.00 81.31 104 GLN A CA 1
ATOM 801 C C . GLN A 1 104 ? 17.025 13.066 -9.947 1.00 81.31 104 GLN A C 1
ATOM 803 O O . GLN A 1 104 ? 17.087 14.070 -9.238 1.00 81.31 104 GLN A O 1
ATOM 808 N N . LEU A 1 105 ? 17.910 12.072 -9.832 1.00 80.81 105 LEU A N 1
ATOM 809 C CA . LEU A 1 105 ? 19.013 12.061 -8.867 1.00 80.81 105 LEU A CA 1
ATOM 810 C C . LEU A 1 105 ? 20.237 12.856 -9.330 1.00 80.81 105 LEU A C 1
ATOM 812 O O . LEU A 1 105 ? 21.032 13.267 -8.482 1.00 80.81 105 LEU A O 1
ATOM 816 N N . GLN A 1 106 ? 20.403 13.096 -10.634 1.00 82.12 106 GLN A N 1
ATOM 817 C CA . GLN A 1 106 ? 21.517 13.859 -11.206 1.00 82.12 106 GLN A CA 1
ATOM 818 C C . GLN A 1 106 ? 21.846 15.168 -10.443 1.00 82.12 106 GLN A C 1
ATOM 820 O O . GLN A 1 106 ? 23.017 15.364 -10.111 1.00 82.12 106 GLN A O 1
ATOM 825 N N . PRO A 1 107 ? 20.878 16.036 -10.074 1.00 80.81 107 PRO A N 1
ATOM 826 C CA . PRO A 1 107 ? 21.158 17.255 -9.302 1.00 80.81 107 PRO A CA 1
ATOM 827 C C . PRO A 1 107 ? 21.537 17.024 -7.825 1.00 80.81 107 PRO A C 1
ATOM 829 O O . PRO A 1 107 ? 22.099 17.922 -7.190 1.00 80.81 107 PRO A O 1
ATOM 832 N N . TYR A 1 108 ? 21.246 15.848 -7.263 1.00 77.44 108 TYR A N 1
ATOM 833 C CA . TYR A 1 108 ? 21.459 15.527 -5.845 1.00 77.44 108 TYR A CA 1
ATOM 834 C C . TYR A 1 108 ? 22.678 14.630 -5.595 1.00 77.44 108 TYR A C 1
ATOM 836 O O . TYR A 1 108 ? 23.171 14.584 -4.467 1.00 77.44 108 TYR A O 1
ATOM 844 N N . ARG A 1 109 ? 23.221 13.969 -6.629 1.00 73.81 109 ARG A N 1
ATOM 845 C CA . ARG A 1 109 ? 24.371 13.051 -6.505 1.00 73.81 109 ARG A CA 1
ATOM 846 C C . ARG A 1 109 ? 25.600 13.674 -5.853 1.00 73.81 109 ARG A C 1
ATOM 848 O O . ARG A 1 109 ? 26.261 13.018 -5.060 1.00 73.81 109 ARG A O 1
ATOM 855 N N . SER A 1 110 ? 25.893 14.937 -6.146 1.00 76.88 110 SER A N 1
ATOM 856 C CA . SER A 1 110 ? 27.043 15.641 -5.560 1.00 76.88 110 SER A CA 1
ATOM 857 C C . SER A 1 110 ? 26.789 16.165 -4.140 1.00 76.88 110 SER A C 1
ATOM 859 O O . SER A 1 110 ? 27.704 16.707 -3.529 1.00 76.88 110 SER A O 1
ATOM 861 N N . LYS A 1 111 ? 25.557 16.048 -3.621 1.00 78.12 111 LYS A N 1
ATOM 862 C CA . LYS A 1 111 ? 25.121 16.636 -2.341 1.00 78.12 111 LYS A CA 1
ATOM 863 C C . LYS A 1 1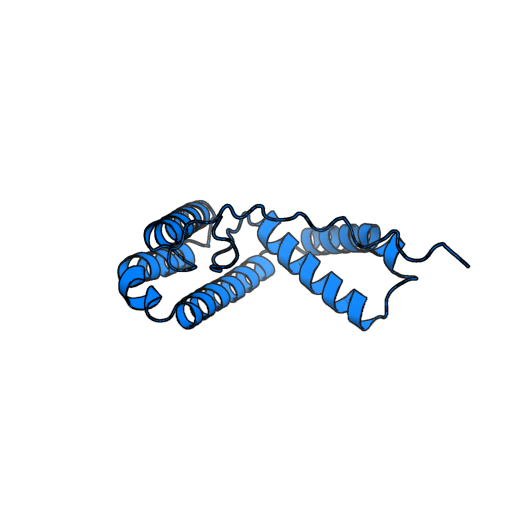11 ? 24.745 15.597 -1.277 1.00 78.12 111 LYS A C 1
ATOM 865 O O . LYS A 1 111 ? 24.420 15.986 -0.160 1.00 78.12 111 LYS A O 1
ATOM 870 N N . MET A 1 112 ? 24.760 14.302 -1.601 1.00 79.31 112 MET A N 1
ATOM 871 C CA . MET A 1 112 ? 24.309 13.230 -0.708 1.00 79.31 112 MET A CA 1
ATOM 872 C C . MET A 1 112 ? 25.303 12.072 -0.630 1.00 79.31 112 MET A C 1
ATOM 874 O O . MET A 1 112 ? 25.939 11.704 -1.615 1.00 79.31 112 MET A O 1
ATOM 878 N N . SER A 1 113 ? 25.388 11.458 0.551 1.00 82.81 113 SER A N 1
ATOM 879 C CA . SER A 1 113 ? 26.123 10.210 0.764 1.00 82.81 113 SER A CA 1
ATOM 880 C C . SER A 1 113 ? 25.458 9.043 0.029 1.00 82.81 113 SER A C 1
ATOM 882 O O . SER A 1 113 ? 24.239 9.024 -0.146 1.00 82.81 113 SER A O 1
ATOM 884 N N . ALA A 1 114 ? 26.243 8.021 -0.319 1.00 80.50 114 ALA A N 1
ATOM 885 C CA . ALA A 1 114 ? 25.750 6.817 -0.995 1.00 80.50 114 ALA A CA 1
ATOM 886 C C . ALA A 1 114 ? 24.566 6.147 -0.264 1.00 80.50 114 ALA A C 1
ATOM 888 O O . ALA A 1 114 ? 23.616 5.710 -0.906 1.00 80.50 114 ALA A O 1
ATOM 889 N N . ASP A 1 115 ? 24.578 6.139 1.073 1.00 82.62 115 ASP A N 1
ATOM 890 C CA . ASP A 1 115 ? 23.482 5.604 1.894 1.00 82.62 115 ASP A CA 1
ATOM 891 C C . ASP A 1 115 ? 22.164 6.385 1.718 1.00 82.62 115 ASP A C 1
ATOM 893 O O . ASP A 1 115 ? 21.092 5.794 1.600 1.00 82.62 115 ASP A O 1
ATOM 897 N N . GLN A 1 116 ? 22.235 7.716 1.629 1.00 81.00 116 GLN A N 1
ATOM 898 C CA . GLN A 1 116 ? 21.056 8.564 1.421 1.00 81.00 116 GLN A CA 1
ATOM 899 C C . GLN A 1 116 ? 20.482 8.381 0.013 1.00 81.00 116 GLN A C 1
ATOM 901 O O . GLN A 1 116 ? 19.267 8.278 -0.150 1.00 81.00 116 GLN A O 1
ATOM 906 N N . LEU A 1 117 ? 21.355 8.253 -0.992 1.00 78.50 117 LEU A N 1
ATOM 907 C CA . LEU A 1 117 ? 20.948 7.947 -2.364 1.00 78.50 117 LEU A CA 1
ATOM 908 C C . LEU A 1 117 ? 20.259 6.579 -2.458 1.00 78.50 117 LEU A C 1
ATOM 910 O O . LEU A 1 117 ? 19.216 6.478 -3.095 1.00 78.50 117 LEU A O 1
ATOM 914 N N . ALA A 1 118 ? 20.782 5.553 -1.781 1.00 79.75 118 ALA A N 1
ATOM 915 C CA . ALA A 1 118 ? 20.183 4.218 -1.776 1.00 79.75 118 ALA A CA 1
ATOM 916 C C . ALA A 1 118 ? 18.789 4.195 -1.118 1.00 79.75 118 ALA A C 1
ATOM 918 O O . ALA A 1 118 ? 17.869 3.548 -1.624 1.00 79.75 118 ALA A O 1
ATOM 919 N N . ARG A 1 119 ? 18.596 4.929 -0.012 1.00 83.44 119 ARG A N 1
ATOM 920 C CA . ARG A 1 119 ? 17.272 5.066 0.629 1.00 83.44 119 ARG A CA 1
ATOM 921 C C . ARG A 1 119 ? 16.273 5.778 -0.278 1.00 83.44 119 ARG A C 1
ATOM 923 O O . ARG A 1 119 ? 15.129 5.338 -0.387 1.00 83.44 119 ARG A O 1
ATOM 930 N N . LEU A 1 120 ? 16.706 6.858 -0.928 1.00 81.44 120 LEU A N 1
ATOM 931 C CA . LEU A 1 120 ? 15.870 7.628 -1.844 1.00 81.44 120 LEU A CA 1
ATOM 932 C C . LEU A 1 120 ? 15.473 6.800 -3.071 1.00 81.44 120 LEU A C 1
ATOM 934 O O . LEU A 1 120 ? 14.301 6.767 -3.431 1.00 81.44 120 LEU A O 1
ATOM 938 N N . GLU A 1 121 ? 16.427 6.073 -3.651 1.00 81.25 121 GLU A N 1
ATOM 939 C CA . GLU A 1 121 ? 16.199 5.121 -4.738 1.00 81.25 121 GLU A CA 1
ATOM 940 C C . GLU A 1 121 ? 15.144 4.076 -4.365 1.00 81.25 121 GLU A C 1
ATOM 942 O O . GLU A 1 121 ? 14.184 3.876 -5.108 1.00 81.25 121 GLU A O 1
ATOM 947 N N . LYS A 1 122 ? 15.264 3.462 -3.183 1.00 81.06 122 LYS A N 1
ATOM 948 C CA . LYS A 1 122 ? 14.287 2.478 -2.706 1.00 81.06 122 LYS A CA 1
ATOM 949 C C . LYS A 1 122 ? 12.886 3.082 -2.555 1.00 81.06 122 LYS A C 1
ATOM 951 O O . LYS A 1 122 ? 11.919 2.475 -3.002 1.00 81.06 122 LYS A O 1
ATOM 956 N N . SER A 1 123 ? 12.782 4.270 -1.956 1.00 82.00 123 SER A N 1
ATOM 957 C CA . SER A 1 123 ? 11.504 4.975 -1.768 1.00 82.00 123 SER A CA 1
ATOM 958 C C . SER A 1 123 ? 10.854 5.361 -3.102 1.00 82.00 123 SER A C 1
ATOM 960 O O . SER A 1 123 ? 9.650 5.191 -3.295 1.00 82.00 123 SER A O 1
ATOM 962 N N . PHE A 1 124 ? 11.659 5.823 -4.060 1.00 82.19 124 PHE A N 1
ATOM 963 C CA . PHE A 1 124 ? 11.187 6.187 -5.390 1.00 82.19 124 PHE A CA 1
ATOM 964 C C . PHE A 1 124 ? 10.650 4.981 -6.160 1.00 82.19 124 PHE A C 1
ATOM 966 O O . PHE A 1 124 ? 9.560 5.045 -6.728 1.00 82.19 124 PHE A O 1
ATOM 973 N N . LEU A 1 125 ? 11.400 3.876 -6.159 1.00 80.25 125 LEU A N 1
ATOM 974 C CA . LEU A 1 125 ? 10.976 2.642 -6.814 1.00 80.25 125 LEU A CA 1
ATOM 975 C C . LEU A 1 125 ? 9.695 2.096 -6.181 1.00 80.25 125 LEU A C 1
ATOM 977 O O . LEU A 1 125 ? 8.793 1.701 -6.912 1.00 80.25 125 LEU A O 1
ATOM 981 N N . ASP A 1 126 ? 9.583 2.132 -4.852 1.00 81.50 126 ASP A N 1
ATOM 982 C CA . ASP A 1 126 ? 8.362 1.729 -4.152 1.00 81.50 126 ASP A CA 1
ATOM 983 C C . ASP A 1 126 ? 7.153 2.564 -4.587 1.00 81.50 126 ASP A C 1
ATOM 985 O O . ASP A 1 126 ? 6.139 2.021 -5.019 1.00 81.50 126 ASP A O 1
ATOM 989 N N . ARG A 1 127 ? 7.292 3.893 -4.597 1.00 81.75 127 ARG A N 1
ATOM 990 C CA . ARG A 1 127 ? 6.231 4.787 -5.067 1.00 81.75 127 ARG A CA 1
ATOM 991 C C . ARG A 1 127 ? 5.850 4.514 -6.522 1.00 81.75 127 ARG A C 1
ATOM 993 O O . ARG A 1 127 ? 4.665 4.466 -6.837 1.00 81.75 127 ARG A O 1
ATOM 1000 N N . LYS A 1 128 ? 6.831 4.311 -7.404 1.00 82.38 128 LYS A N 1
ATOM 1001 C CA . LYS A 1 128 ? 6.577 4.026 -8.822 1.00 82.38 128 LYS A CA 1
ATOM 1002 C C . LYS A 1 128 ? 5.855 2.702 -9.037 1.00 82.38 128 LYS A C 1
ATOM 1004 O O . LYS A 1 128 ? 4.996 2.635 -9.907 1.00 82.38 128 LYS A O 1
ATOM 1009 N N . VAL A 1 129 ? 6.155 1.680 -8.235 1.00 85.50 129 VAL A N 1
ATOM 1010 C CA . VAL A 1 129 ? 5.435 0.396 -8.264 1.00 85.50 129 VAL A CA 1
ATOM 1011 C C . VAL A 1 129 ? 3.945 0.614 -7.985 1.00 85.50 129 VAL A C 1
ATOM 1013 O O . VAL A 1 129 ? 3.110 0.101 -8.730 1.00 85.50 129 VAL A O 1
ATOM 1016 N N . TYR A 1 130 ? 3.618 1.407 -6.961 1.00 84.75 130 TYR A N 1
ATOM 1017 C CA . TYR A 1 130 ? 2.236 1.764 -6.632 1.00 84.75 130 TYR A CA 1
ATOM 1018 C C . TYR A 1 130 ? 1.569 2.585 -7.741 1.00 84.75 130 TYR A C 1
ATOM 1020 O O . TYR A 1 130 ? 0.456 2.263 -8.147 1.00 84.75 130 TYR A O 1
ATOM 1028 N N . GLU A 1 131 ? 2.257 3.604 -8.269 1.00 83.06 131 GLU A N 1
ATOM 1029 C CA . GLU A 1 131 ? 1.737 4.468 -9.339 1.00 83.06 131 GLU A CA 1
ATOM 1030 C C . GLU A 1 131 ? 1.434 3.681 -10.626 1.00 83.06 131 GLU A C 1
ATOM 1032 O O . GLU A 1 131 ? 0.362 3.849 -11.202 1.00 83.06 131 GLU A O 1
ATOM 1037 N N . LEU A 1 132 ? 2.340 2.797 -11.062 1.00 80.50 132 LEU A N 1
ATOM 1038 C CA . LEU A 1 132 ? 2.177 2.006 -12.291 1.00 80.50 132 LEU A CA 1
ATOM 1039 C C . LEU A 1 132 ? 1.027 0.998 -12.205 1.00 80.50 132 LEU A C 1
ATOM 1041 O O . LEU A 1 132 ? 0.382 0.719 -13.212 1.00 80.50 132 LEU A O 1
ATOM 1045 N N . ASN A 1 133 ? 0.772 0.466 -11.011 1.00 79.94 133 ASN A N 1
ATOM 1046 C CA . ASN A 1 133 ? -0.285 -0.516 -10.776 1.00 79.94 133 ASN A CA 1
ATOM 1047 C C . ASN A 1 133 ? -1.586 0.123 -10.254 1.00 79.94 133 ASN A C 1
ATOM 1049 O O . ASN A 1 133 ? -2.530 -0.599 -9.949 1.00 79.94 133 ASN A O 1
ATOM 1053 N N . GLY A 1 134 ? -1.647 1.458 -10.135 1.00 82.12 134 GLY A N 1
ATOM 1054 C CA . GLY A 1 134 ? -2.822 2.177 -9.629 1.00 82.12 134 GLY A CA 1
ATOM 1055 C C . GLY A 1 134 ? -3.209 1.801 -8.196 1.00 82.12 134 GLY A C 1
ATOM 1056 O O . GLY A 1 134 ? -4.384 1.870 -7.839 1.00 82.12 134 GLY A O 1
ATOM 1057 N N . LEU A 1 135 ? -2.244 1.362 -7.384 1.00 87.38 135 LEU A N 1
ATOM 1058 C CA . LEU A 1 135 ? -2.525 0.797 -6.069 1.00 87.38 135 LEU A CA 1
ATOM 1059 C C . LEU A 1 135 ? -2.83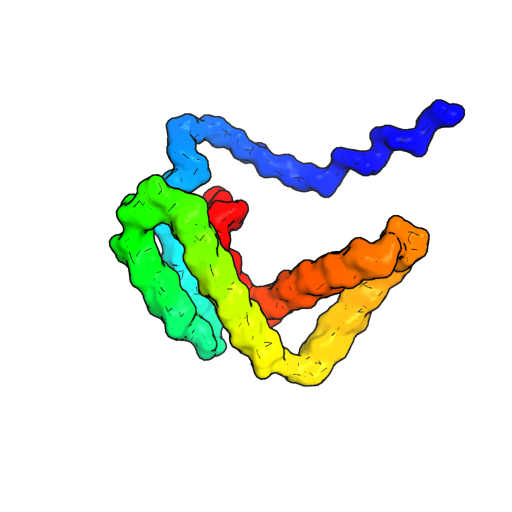9 1.890 -5.040 1.00 87.38 135 LEU A C 1
ATOM 1061 O O . LEU A 1 135 ? -2.100 2.876 -4.947 1.00 87.38 135 LEU A O 1
ATOM 1065 N N . PRO A 1 136 ? -3.896 1.715 -4.228 1.00 90.00 136 PRO A N 1
ATOM 1066 C CA . PRO A 1 136 ? -4.191 2.627 -3.136 1.00 90.00 136 PRO A CA 1
ATOM 1067 C C . PRO A 1 136 ? -3.197 2.445 -1.985 1.00 90.00 136 PRO A C 1
ATOM 1069 O O . PRO A 1 136 ? -2.669 1.355 -1.759 1.00 90.00 136 PRO A O 1
ATOM 1072 N N . ARG A 1 137 ? -2.990 3.520 -1.222 1.00 91.19 137 ARG A N 1
ATOM 1073 C CA . ARG A 1 137 ? -2.386 3.442 0.111 1.00 91.19 137 ARG A CA 1
ATOM 1074 C C . ARG A 1 137 ? -3.461 3.041 1.118 1.00 91.19 137 ARG A C 1
ATOM 1076 O O . ARG A 1 137 ? -4.555 3.594 1.062 1.00 91.19 137 ARG A O 1
ATOM 1083 N N . LEU A 1 138 ? -3.145 2.088 1.987 1.00 90.38 138 LEU A N 1
ATOM 1084 C CA . LEU A 1 138 ? -4.026 1.552 3.027 1.00 90.38 138 LEU A CA 1
ATOM 1085 C C . LEU A 1 138 ? -3.711 2.111 4.414 1.00 90.38 138 LEU A C 1
ATOM 1087 O O . LEU A 1 138 ? -4.584 2.102 5.276 1.00 90.38 138 LEU A O 1
ATOM 1091 N N . SER A 1 139 ? -2.467 2.532 4.657 1.00 89.44 139 SER A N 1
ATOM 1092 C CA . SER A 1 139 ? -2.045 3.007 5.975 1.00 89.44 139 SER A CA 1
ATOM 1093 C C . SER A 1 139 ? -2.876 4.205 6.453 1.00 89.44 139 SER A C 1
ATOM 1095 O O . SER A 1 139 ? -3.205 5.115 5.684 1.00 89.44 139 SER A O 1
ATOM 1097 N N . LEU A 1 140 ? -3.153 4.240 7.762 1.00 87.88 140 LEU A N 1
ATOM 1098 C CA . LEU A 1 140 ? -3.987 5.267 8.391 1.00 87.88 140 LEU A CA 1
ATOM 1099 C C . LEU A 1 140 ? -3.383 6.675 8.264 1.00 87.88 140 LEU A C 1
ATOM 1101 O O . LEU A 1 140 ? -4.110 7.666 8.318 1.00 87.88 140 LEU A O 1
ATOM 1105 N N . PHE A 1 141 ? -2.072 6.784 8.023 1.00 85.75 141 PHE A N 1
ATOM 1106 C CA . PHE A 1 141 ? -1.395 8.060 7.765 1.00 85.75 141 PHE A CA 1
ATOM 1107 C C . PHE A 1 141 ? -1.909 8.797 6.514 1.00 85.75 141 PHE A C 1
ATOM 1109 O O . PHE A 1 141 ? -1.663 9.995 6.379 1.00 85.75 141 PHE A O 1
ATOM 1116 N N . TYR A 1 142 ? -2.610 8.109 5.607 1.00 82.12 142 TYR A N 1
ATOM 1117 C CA . TYR A 1 142 ? -3.173 8.685 4.379 1.00 82.12 142 TYR A CA 1
ATOM 1118 C C . TYR A 1 142 ? -4.665 9.035 4.492 1.00 82.12 142 TYR A C 1
ATOM 1120 O O . TYR A 1 142 ? -5.295 9.381 3.487 1.00 82.12 142 TYR A O 1
ATOM 1128 N N . ILE A 1 143 ? -5.246 8.960 5.691 1.00 82.31 143 ILE A N 1
ATOM 1129 C CA . ILE A 1 143 ? -6.604 9.445 5.944 1.00 82.31 143 ILE A CA 1
ATOM 1130 C C . ILE A 1 143 ? -6.581 10.981 5.866 1.00 82.31 143 ILE A C 1
ATOM 1132 O O . ILE A 1 143 ? -5.911 11.639 6.661 1.00 82.31 143 ILE A O 1
ATOM 1136 N N . GLN A 1 144 ? -7.279 11.537 4.869 1.00 61.12 144 GLN A N 1
ATOM 1137 C CA . GLN A 1 144 ? -7.480 12.981 4.681 1.00 61.12 144 GLN A CA 1
ATOM 1138 C C . GLN A 1 144 ? -8.807 13.447 5.273 1.00 61.12 144 GLN A C 1
ATOM 1140 O O . GLN A 1 144 ? -9.801 12.694 5.139 1.00 61.12 144 GLN A O 1
#

pLDDT: mean 80.55, std 17.18, range [33.78, 95.69]

Radius of gyration: 18.86 Å; chains: 1; bounding box: 45×47×40 Å

Sequence (144 aa):
MKEAEAMANTLPSPAHSRAQGSPFPLESVRAHLERAAAALRAAPGFEDFADSVSDLIERVEDLLSDPQELDQRLTALEDKMAALARTRLSDDDLFRMRRDLDSQLQPYRSKMSADQLARLEKSFLDRKVYELNGLPRLSLFYIQ

=== Feature glossary ===
Feature key, reading from the visual/contextual features back to the raw sequence:

Rendered structure images. Six rendered views show the 3D structure from the faces of a cube — i.e. along ±x, ±y, ±z. Rendering representation is drawn randomly per protein from cartoon (secondary-structure ribbons), sticks (backbone bonds), or molecular surface; coloring is either N→C rainbow (blue at the N-terminus through red at the C-terminus) or one color per chain.

Contact-map, Ramachandran, and PAE plots. The contact map is a binary N×N matrix image: pixel (i, j) is dark where Cα_i and Cα_j are within 8 Å and |i−j|>4. Because the |i−j|>4 filter removes local helical contacts, off-diagonal stripes parallel to the main diagonal indicate parallel β-sheets; stripes perpendicular to it indicate antiparallel β-sheets. The Ramachandran plot scatters every residue's (φ, ψ) pair against the sterically allowed regions. The PAE heatmap renders the predicted-aligned-error matrix.

InterPro / GO / CATH / organism. Database cross-references. InterPro integrates a dozen domain/family signature databases into unified entries with residue-range hits. GO terms attach function/process/location labels with evidence codes. CATH codes position the fold in a four-level structural taxonomy. Organism is the NCBI-taxonomy species name.

Nearest PDB structures. The Foldseek neighbor list gives the closest experimentally determined structures in the PDB, ranked by structural alignment. TM-score near 1 means near-identical fold; near 0.3 means only rough topology match. This is how one finds what a novel AlphaFold prediction most resembles in the solved-structure universe.

Predicted aligned error. PAE(i, j) answers: if I align the predicted and true structures on residue i, how far off (in Å) do I expect residue j to be? A block-diagonal PAE matrix with low values on the blocks and high values off-diagonal is the signature of a multi-domain protein with confidently predicted domains but uncertain inter-domain orientation.

Solvent-accessible surface area. Accessible surface area quantifies burial. A residue with SASA near zero is packed into the hydrophobic core; one with SASA >100 Å² sits on the surface. Computed here via the Shrake–Rupley numerical algorithm with a 1.4 Å probe.

B-factor. B-factor (Debye–Waller factor) reflects atomic displacement in the crystal lattice. It is an experimental observable (units Å²), not a prediction; low values mean the atom is pinned down, high values mean it moves or is heterogeneous across the crystal.

pLDDT. For AlphaFold models, the B-factor field carries pLDDT — the model's own estimate of local accuracy on a 0–100 scale. Regions with pLDDT<50 should be treated as essentially unmodeled; they often correspond to intrinsically disordered segments.

Backbone torsions (φ/ψ). φ (phi) and ψ (psi) are the two rotatable backbone dihedrals per residue: φ is the C(i-1)–N–Cα–C torsion, ψ is the N–Cα–C–N(i+1) torsion, both in degrees on (−180°, 180°]. α-helical residues cluster near (−60°, −45°); β-strand residues near (−120°, +130°). A Ramachandran plot is simply a scatter of (φ, ψ) for every residue.

Radius of gyration, Cα contacts, bounding box. Radius of gyration (Rg) is the root-mean-square distance of Cα atoms from their centroid — a single number for overall size and compactness. A globular domain of N residues has Rg ≈ 2.2·N^0.38 Å; an extended or disordered chain has a much larger Rg. The Cα contact count is the number of residue pairs whose Cα atoms are within 8 Å and are more than four positions apart in sequence — a standard proxy for tertiary packing density. The bounding box is the smallest axis-aligned box enclosing all Cα atoms.

Secondary structure (3-state, P-SEA). Three-state secondary structure (P-SEA) collapses the eight DSSP classes into helix (a), strand (b), and coil (c). P-SEA assigns these from Cα geometry alone — distances and angles — without requiring backbone oxygens, so it works on any Cα trace.

Secondary structure (8-state, DSSP). DSSP 8-state secondary structure assigns each residue one of H (α-helix), G (3₁₀-helix), I (π-helix), E (extended β-strand), B (isolated β-bridge), T (hydrogen-bonded turn), S (bend), or '-' (coil). The assignment is computed from backbone hydrogen-bond geometry via the Kabsch–Sander algorithm.

Foldseek 3Di. A 3Di character summarizes, for each residue, the relative orientation of the Cα frame of its nearest spatial neighbor. Because it encodes fold topology rather than chemistry, 3Di alignments detect remote structural similarity that sequence alignment misses.

mmCIF coordinates. The mmCIF block holds the 3D Cartesian coordinates of each backbone atom (N, Cα, C, O) in ångströms. mmCIF is the PDB's canonical archive format — a tagged-loop text representation of the atomic model.

Sequence. Sequence gives the chain of amino acids in standard one-letter code (A=alanine, C=cysteine, …, Y=tyrosine), read N→C. It is the only feature that is directly encoded by the gene; all structural features are derived from the folded form of this sequence.